Protein AF-A0A0D0D0I6-F1 (afdb_monomer_lite)

Structure (mmCIF, N/CA/C/O backbone):
data_AF-A0A0D0D0I6-F1
#
_entry.id   AF-A0A0D0D0I6-F1
#
loop_
_atom_site.group_PDB
_atom_site.id
_atom_site.type_symbol
_atom_site.label_atom_id
_atom_site.label_alt_id
_atom_site.label_comp_id
_atom_site.label_asym_id
_atom_site.label_entity_id
_atom_site.label_seq_id
_atom_site.pdbx_PDB_ins_code
_atom_site.Cartn_x
_atom_site.Cartn_y
_atom_site.Cartn_z
_atom_site.occupancy
_atom_site.B_iso_or_equiv
_atom_site.auth_seq_id
_atom_site.auth_comp_id
_atom_site.auth_asym_id
_atom_site.auth_atom_id
_atom_site.pdbx_PDB_model_num
ATOM 1 N N . MET A 1 1 ? -40.011 6.135 43.921 1.00 39.59 1 MET A N 1
ATOM 2 C CA . MET A 1 1 ? -38.697 5.690 43.415 1.00 39.59 1 MET A CA 1
ATOM 3 C C . MET A 1 1 ? -38.840 5.486 41.919 1.00 39.59 1 MET A C 1
ATOM 5 O O . MET A 1 1 ? -39.517 4.554 41.518 1.00 39.59 1 MET A O 1
ATOM 9 N N . LEU A 1 2 ? -38.337 6.421 41.113 1.00 47.81 2 LEU A N 1
ATOM 10 C CA . LEU A 1 2 ? -38.319 6.311 39.653 1.00 47.81 2 LEU A CA 1
ATOM 11 C C . LEU A 1 2 ? -36.881 5.978 39.263 1.00 47.81 2 LEU A C 1
ATOM 13 O O . LEU A 1 2 ? -36.014 6.847 39.322 1.00 47.81 2 LEU A O 1
ATOM 17 N N . GLU A 1 3 ? -36.620 4.716 38.930 1.00 52.78 3 GLU A N 1
ATOM 18 C CA . GLU A 1 3 ? -35.362 4.347 38.291 1.00 52.78 3 GLU A CA 1
ATOM 19 C C . GLU A 1 3 ? -35.391 4.853 36.849 1.00 52.78 3 GLU A C 1
ATOM 21 O O . GLU A 1 3 ? -36.164 4.388 36.012 1.00 52.78 3 GLU A O 1
ATOM 26 N N . CYS A 1 4 ? -34.567 5.860 36.568 1.00 58.16 4 CYS A N 1
ATOM 27 C CA . CYS A 1 4 ? -34.245 6.245 35.204 1.00 58.16 4 CYS A CA 1
ATOM 28 C C . CYS A 1 4 ? -33.280 5.183 34.654 1.00 58.16 4 CYS A C 1
ATOM 30 O O . CYS A 1 4 ? -32.225 4.981 35.263 1.00 58.16 4 CYS A O 1
ATOM 32 N N . PRO A 1 5 ? -33.592 4.496 33.541 1.00 58.06 5 PRO A N 1
ATOM 33 C CA . PRO A 1 5 ? -32.665 3.545 32.957 1.00 58.06 5 PRO A CA 1
ATOM 34 C C . PRO A 1 5 ? -31.443 4.331 32.485 1.00 58.06 5 PRO A C 1
ATOM 36 O O . PRO A 1 5 ? -31.513 5.106 31.527 1.00 58.06 5 PRO A O 1
ATOM 39 N N . LEU A 1 6 ? -30.326 4.168 33.195 1.00 61.84 6 LEU A N 1
ATOM 40 C CA . LEU A 1 6 ? -29.038 4.718 32.804 1.00 61.84 6 LEU A CA 1
ATOM 41 C C . LEU A 1 6 ? -28.734 4.198 31.397 1.00 61.84 6 LEU A C 1
ATOM 43 O O . LEU A 1 6 ? -28.364 3.039 31.218 1.00 61.84 6 LEU A O 1
ATOM 47 N N . LYS A 1 7 ? -28.923 5.042 30.377 1.00 64.06 7 LYS A N 1
ATOM 48 C CA . LYS A 1 7 ? -28.422 4.764 29.031 1.00 64.06 7 LYS A CA 1
ATOM 49 C C . LYS A 1 7 ? -26.919 4.564 29.172 1.00 64.06 7 LYS A C 1
ATOM 51 O O . LYS A 1 7 ? -26.192 5.514 29.454 1.00 64.06 7 LYS A O 1
ATOM 56 N N . LEU A 1 8 ? -26.469 3.321 29.029 1.00 71.81 8 LEU A N 1
ATOM 57 C CA . LEU A 1 8 ? -25.059 2.975 29.086 1.00 71.81 8 LEU A CA 1
ATOM 58 C C . LEU A 1 8 ? -24.406 3.504 27.800 1.00 71.81 8 LEU A C 1
ATOM 60 O O . LEU A 1 8 ? -24.372 2.831 26.770 1.00 71.81 8 LEU A O 1
ATOM 64 N N . TYR A 1 9 ? -23.984 4.765 27.818 1.00 78.75 9 TYR A N 1
ATOM 65 C CA . TYR A 1 9 ? -23.271 5.356 26.696 1.00 78.75 9 TYR A CA 1
ATOM 66 C C . TYR A 1 9 ? -21.885 4.721 26.606 1.00 78.75 9 TYR A C 1
ATOM 68 O O . TYR A 1 9 ? -21.160 4.649 27.597 1.00 78.75 9 TYR A O 1
ATOM 76 N N . LYS A 1 10 ? -21.517 4.267 25.406 1.00 85.12 10 LYS A N 1
ATOM 77 C CA . LYS A 1 10 ? -20.163 3.784 25.135 1.00 85.12 10 LYS A CA 1
ATOM 78 C C . LYS A 1 10 ? -19.174 4.926 25.351 1.00 85.12 10 LYS A C 1
ATOM 80 O O . LYS A 1 10 ? -19.300 5.988 24.739 1.00 85.12 10 LYS A O 1
ATOM 85 N N . THR A 1 11 ? -18.179 4.685 26.189 1.00 88.44 11 THR A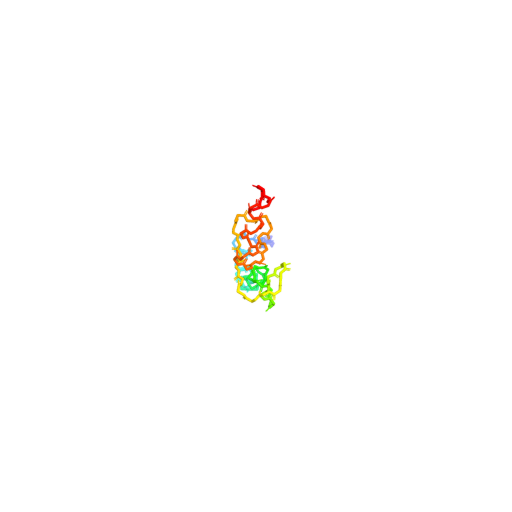 N 1
ATOM 86 C CA . THR A 1 11 ? -17.023 5.563 26.345 1.00 88.44 11 THR A CA 1
ATOM 87 C C . THR A 1 11 ? -16.115 5.458 25.120 1.00 88.44 11 THR A C 1
ATOM 89 O O . THR A 1 11 ? -16.177 4.497 24.350 1.00 88.44 11 THR A O 1
ATOM 92 N N . GLN A 1 12 ? -15.206 6.417 24.950 1.00 86.31 12 GLN A N 1
ATOM 93 C CA . GLN A 1 12 ? -14.181 6.350 23.903 1.00 86.31 12 GLN A CA 1
ATOM 94 C C . GLN A 1 12 ? -13.346 5.057 23.990 1.00 86.31 12 GLN A C 1
ATOM 96 O O . GLN A 1 12 ? -13.046 4.434 22.971 1.00 86.31 12 GLN A O 1
ATOM 101 N N . ASN A 1 13 ? -13.040 4.602 25.210 1.00 92.69 13 ASN A N 1
ATOM 102 C CA . ASN A 1 13 ? -12.299 3.363 25.444 1.00 92.69 13 ASN A CA 1
ATOM 103 C C . ASN A 1 13 ? -13.068 2.115 24.997 1.00 92.69 13 ASN A C 1
ATOM 105 O O . ASN A 1 13 ? -12.447 1.147 24.554 1.00 92.69 13 ASN A O 1
ATOM 109 N N . ASP A 1 14 ? -14.400 2.126 25.060 1.00 93.69 14 ASP A N 1
ATOM 110 C CA . ASP A 1 14 ? -15.210 0.990 24.612 1.00 93.69 14 ASP A CA 1
ATOM 111 C C . ASP A 1 14 ? -15.090 0.777 23.103 1.00 93.69 14 ASP A C 1
ATOM 113 O O . ASP A 1 14 ? -15.069 -0.367 22.641 1.00 93.69 14 ASP A O 1
ATOM 117 N N . TYR A 1 15 ? -14.962 1.858 22.329 1.00 91.12 15 TYR A N 1
ATOM 118 C CA . TYR A 1 15 ? -14.718 1.780 20.888 1.00 91.12 15 TYR A CA 1
ATOM 119 C C . TYR A 1 15 ? -13.309 1.280 20.570 1.00 91.12 15 TYR A C 1
ATOM 121 O O . TYR A 1 15 ? -13.156 0.419 19.706 1.00 91.12 15 TYR A O 1
ATOM 129 N N . LEU A 1 16 ? -12.290 1.732 21.308 1.00 92.62 16 LEU A N 1
ATOM 130 C CA . LEU A 1 16 ? -10.923 1.227 21.137 1.00 92.62 16 LEU A CA 1
ATOM 131 C C . LEU A 1 16 ? -10.837 -0.278 21.436 1.00 92.62 16 LEU A C 1
ATOM 133 O O . LEU A 1 16 ? -10.239 -1.027 20.666 1.00 92.62 16 LEU A O 1
ATOM 137 N N . ARG A 1 17 ? -11.499 -0.758 22.498 1.00 93.81 17 ARG A N 1
ATOM 138 C CA . ARG A 1 17 ? -11.569 -2.196 22.825 1.00 93.81 17 ARG A CA 1
ATOM 139 C C . ARG A 1 17 ? -12.292 -3.015 21.754 1.00 93.81 17 ARG A C 1
ATOM 141 O O . ARG A 1 17 ? -11.902 -4.152 21.500 1.00 93.81 17 ARG A O 1
ATOM 148 N N . GLN A 1 18 ? -13.332 -2.455 21.132 1.00 93.75 18 GLN A N 1
ATOM 149 C CA . GLN A 1 18 ? -13.998 -3.075 19.981 1.00 93.75 18 GLN A CA 1
ATOM 150 C C . GLN A 1 18 ? -13.045 -3.162 18.781 1.00 93.75 18 GLN A C 1
ATOM 152 O O . GLN A 1 18 ? -12.935 -4.227 18.180 1.00 93.75 18 GLN A O 1
ATOM 157 N N . TRP A 1 19 ? -12.299 -2.091 18.492 1.00 94.25 19 TRP A N 1
ATOM 158 C CA . TRP A 1 19 ? -11.355 -2.044 17.374 1.00 94.25 19 TRP A CA 1
ATOM 159 C C . TRP A 1 19 ? -10.212 -3.061 17.494 1.00 94.25 19 TRP A C 1
ATOM 161 O O . TRP A 1 19 ? -9.834 -3.662 16.493 1.00 94.25 19 TRP A O 1
ATOM 171 N N . VAL A 1 20 ? -9.695 -3.322 18.703 1.00 95.88 20 VAL A N 1
ATOM 172 C CA . VAL A 1 20 ? -8.582 -4.274 18.917 1.00 95.88 20 VAL A CA 1
ATOM 173 C C . VAL A 1 20 ? -8.856 -5.650 18.297 1.00 95.88 20 VAL A C 1
ATOM 175 O O . VAL A 1 20 ? -7.928 -6.275 17.786 1.00 95.88 20 VAL A O 1
ATOM 178 N N . LYS A 1 21 ? -10.117 -6.102 18.286 1.00 95.62 21 LYS A N 1
ATOM 179 C CA . LYS A 1 21 ? -10.516 -7.382 17.676 1.00 95.62 21 LYS A CA 1
ATOM 180 C C . LYS A 1 21 ? -10.276 -7.424 16.161 1.00 95.62 21 LYS A C 1
ATOM 182 O O . LYS A 1 21 ? -9.987 -8.489 15.636 1.00 95.62 21 LYS A O 1
ATOM 187 N N . HIS A 1 22 ? -10.340 -6.272 15.497 1.00 95.19 22 HIS A N 1
ATOM 188 C CA . HIS A 1 22 ? -10.168 -6.105 14.051 1.00 95.19 22 HIS A CA 1
ATOM 189 C C . HIS A 1 22 ? -8.754 -5.667 13.653 1.00 95.19 22 HIS A C 1
ATOM 191 O O . HIS A 1 22 ? -8.456 -5.540 12.469 1.00 95.19 22 HIS A O 1
ATOM 197 N N . ARG A 1 23 ? -7.856 -5.422 14.619 1.00 95.56 23 ARG A N 1
ATOM 198 C CA . ARG A 1 23 ? -6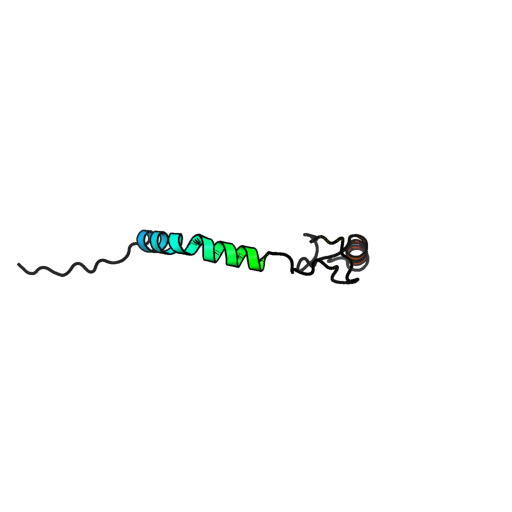.515 -4.872 14.360 1.00 95.56 23 ARG A CA 1
ATOM 199 C C . ARG A 1 23 ? -5.760 -5.648 13.284 1.00 95.56 23 ARG A C 1
ATOM 201 O O . ARG A 1 23 ? -5.139 -5.037 12.424 1.00 95.56 23 ARG A O 1
ATOM 208 N N . ASN A 1 24 ? -5.788 -6.976 13.358 1.00 96.31 24 ASN A N 1
ATOM 209 C CA . ASN A 1 24 ? -5.034 -7.805 12.428 1.00 96.31 24 ASN A CA 1
ATOM 210 C C . ASN A 1 24 ? -5.639 -7.751 11.017 1.00 96.31 24 ASN A C 1
ATOM 212 O O . ASN A 1 24 ? -4.885 -7.647 10.068 1.00 96.31 24 ASN A O 1
ATOM 216 N N . GLU A 1 25 ? -6.967 -7.720 10.868 1.00 96.00 25 GLU A N 1
ATOM 217 C CA . GLU A 1 25 ? -7.627 -7.567 9.557 1.00 96.00 25 GLU A CA 1
ATOM 218 C C . GLU A 1 25 ? -7.200 -6.262 8.869 1.00 96.00 25 GLU A C 1
ATOM 220 O O . GLU A 1 25 ? -6.854 -6.246 7.689 1.00 96.00 25 GLU A O 1
ATOM 225 N N . TYR A 1 26 ? -7.157 -5.169 9.635 1.00 94.06 26 TYR A N 1
ATOM 226 C CA . TYR A 1 26 ? -6.664 -3.883 9.146 1.00 94.06 26 TYR A CA 1
ATOM 227 C C . TYR A 1 26 ? -5.170 -3.916 8.825 1.00 94.06 26 TYR A C 1
ATOM 229 O O . TYR A 1 26 ? -4.751 -3.346 7.820 1.00 94.06 26 TYR A O 1
ATOM 237 N N . LEU A 1 27 ? -4.364 -4.570 9.664 1.00 93.94 27 LEU A N 1
ATOM 238 C CA . LEU A 1 27 ? -2.933 -4.727 9.419 1.00 93.94 27 LEU A CA 1
ATOM 239 C C . LEU A 1 27 ? -2.678 -5.502 8.122 1.00 93.94 27 LEU A C 1
ATOM 241 O O . LEU A 1 27 ? -1.892 -5.044 7.303 1.00 93.94 27 LEU A O 1
ATOM 245 N N . GLU A 1 28 ? -3.372 -6.617 7.908 1.00 93.44 28 GLU A N 1
ATOM 246 C CA . GLU A 1 28 ? -3.274 -7.402 6.676 1.00 93.44 28 GLU A CA 1
ATOM 247 C C . GLU A 1 28 ? -3.682 -6.576 5.453 1.00 93.44 28 GLU A C 1
ATOM 249 O O . GLU A 1 28 ? -2.990 -6.600 4.440 1.00 93.44 28 GLU A O 1
ATOM 254 N N . ALA A 1 29 ? -4.750 -5.777 5.545 1.00 90.56 29 ALA A N 1
ATOM 255 C CA . ALA A 1 29 ? -5.152 -4.889 4.455 1.00 90.56 29 ALA A CA 1
ATOM 256 C C . ALA A 1 29 ? -4.084 -3.825 4.139 1.00 90.56 29 ALA A C 1
ATOM 258 O O . ALA A 1 29 ? -3.788 -3.575 2.972 1.00 90.56 29 ALA A O 1
ATOM 259 N N . LEU A 1 30 ? -3.476 -3.219 5.166 1.00 91.31 30 LEU A N 1
ATOM 260 C CA . LEU A 1 30 ? -2.378 -2.260 4.998 1.00 91.31 30 LEU A CA 1
ATOM 261 C C . LEU A 1 30 ? -1.150 -2.919 4.362 1.00 91.31 30 LEU A C 1
ATOM 263 O O . LEU A 1 30 ? -0.573 -2.368 3.425 1.00 91.31 30 LEU A O 1
ATOM 267 N N . LEU A 1 31 ? -0.779 -4.108 4.838 1.00 88.69 31 LEU A N 1
ATOM 268 C CA . LEU A 1 31 ? 0.334 -4.874 4.287 1.00 88.69 31 LEU A CA 1
ATOM 269 C C . LEU A 1 31 ? 0.064 -5.291 2.842 1.00 88.69 31 LEU A C 1
ATOM 271 O O . LEU A 1 31 ? 0.960 -5.175 2.019 1.00 88.69 31 LEU A O 1
ATOM 275 N N . ALA A 1 32 ? -1.156 -5.708 2.505 1.00 84.50 32 ALA A N 1
ATOM 276 C CA . ALA A 1 32 ? -1.530 -6.075 1.143 1.00 84.50 32 ALA A CA 1
ATOM 277 C C . ALA A 1 32 ? -1.484 -4.883 0.173 1.00 84.50 32 ALA A C 1
ATOM 279 O O . ALA A 1 32 ? -1.156 -5.069 -0.996 1.00 84.50 32 ALA A O 1
ATOM 280 N N . MET A 1 33 ? -1.788 -3.668 0.644 1.00 78.06 33 MET A N 1
ATOM 281 C CA . MET A 1 33 ? -1.678 -2.450 -0.170 1.00 78.06 33 MET A CA 1
ATOM 282 C C . MET A 1 33 ? -0.226 -2.035 -0.433 1.00 78.06 33 MET A C 1
ATOM 284 O O . MET A 1 33 ? 0.061 -1.507 -1.503 1.00 78.06 33 MET A O 1
ATOM 288 N N . GLU A 1 34 ? 0.682 -2.263 0.518 1.00 79.56 34 GLU A N 1
ATOM 289 C CA . GLU A 1 34 ? 2.113 -1.953 0.352 1.00 79.56 34 GLU A CA 1
ATOM 290 C C . GLU A 1 34 ? 2.936 -3.120 -0.204 1.00 79.56 34 GLU A C 1
ATOM 292 O O . GLU A 1 34 ? 4.083 -2.931 -0.622 1.00 79.56 34 GLU A O 1
ATOM 297 N N . ALA A 1 35 ? 2.380 -4.332 -0.207 1.00 73.25 35 ALA A N 1
ATOM 298 C CA . ALA A 1 35 ? 3.049 -5.503 -0.739 1.00 73.25 35 ALA A CA 1
ATOM 299 C C . ALA A 1 35 ? 3.367 -5.274 -2.225 1.00 73.25 35 ALA A C 1
ATOM 301 O O . ALA A 1 35 ? 2.485 -4.890 -3.000 1.00 73.25 35 ALA A O 1
ATOM 302 N N . PRO A 1 36 ? 4.617 -5.518 -2.659 1.00 66.12 36 PRO A N 1
ATOM 303 C CA . PRO A 1 36 ? 4.935 -5.453 -4.073 1.00 66.12 36 PRO A CA 1
ATOM 304 C C . PRO A 1 36 ? 4.055 -6.462 -4.832 1.00 66.12 36 PRO A C 1
ATOM 306 O O . PRO A 1 36 ? 3.801 -7.554 -4.314 1.00 66.12 36 PRO A O 1
ATOM 309 N N . PRO A 1 37 ? 3.596 -6.137 -6.056 1.00 67.19 37 PRO A N 1
ATOM 310 C CA . PRO A 1 37 ? 2.829 -7.067 -6.874 1.00 67.19 37 PRO A CA 1
ATOM 311 C C . PRO A 1 37 ? 3.532 -8.426 -6.971 1.00 67.19 37 PRO A C 1
ATOM 313 O O . PRO A 1 37 ? 4.757 -8.481 -7.079 1.00 67.19 37 PRO A O 1
ATOM 316 N N . ASN A 1 38 ? 2.760 -9.521 -7.006 1.00 64.94 38 ASN A N 1
ATOM 317 C CA . ASN A 1 38 ? 3.286 -10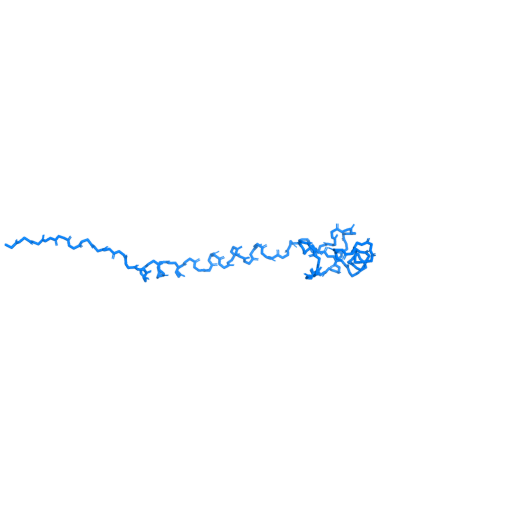.890 -7.163 1.00 64.94 38 ASN A CA 1
ATOM 318 C C . ASN A 1 38 ? 4.268 -11.017 -8.346 1.00 64.94 38 ASN A C 1
ATOM 320 O O . ASN A 1 38 ? 5.181 -11.839 -8.325 1.00 64.94 38 ASN A O 1
ATOM 324 N N . LEU A 1 39 ? 4.095 -10.174 -9.368 1.00 68.81 39 LEU A N 1
ATOM 325 C CA . LEU A 1 39 ? 5.045 -9.972 -10.454 1.00 68.81 39 LEU A CA 1
ATOM 326 C C . LEU A 1 39 ? 6.000 -8.833 -10.099 1.00 68.81 39 LEU A C 1
ATOM 328 O O . LEU A 1 39 ? 5.768 -7.664 -10.403 1.00 68.81 39 LEU A O 1
ATOM 332 N N . GLN A 1 40 ? 7.105 -9.209 -9.468 1.00 79.00 40 GLN A N 1
ATOM 333 C CA . GLN A 1 40 ? 8.227 -8.329 -9.175 1.00 79.00 40 GLN A CA 1
ATOM 334 C C . GLN A 1 40 ? 9.076 -8.103 -10.433 1.00 79.00 40 GLN A C 1
ATOM 336 O O . GLN A 1 40 ? 10.208 -8.570 -10.535 1.00 79.00 40 GLN A O 1
ATOM 341 N N . LYS A 1 41 ? 8.509 -7.389 -11.410 1.00 88.00 41 LYS A N 1
ATOM 342 C CA . LYS A 1 41 ? 9.154 -7.111 -12.694 1.00 88.00 41 LYS A CA 1
ATOM 343 C C . LYS A 1 41 ? 9.369 -5.626 -12.929 1.00 88.00 41 LYS A C 1
ATOM 345 O O . LYS A 1 41 ? 8.628 -4.777 -12.438 1.00 88.00 41 LYS A O 1
ATOM 350 N N . CYS A 1 42 ? 10.425 -5.310 -13.673 1.00 90.06 42 CYS A N 1
ATOM 351 C CA . CYS A 1 42 ? 10.772 -3.931 -13.984 1.00 90.06 42 CYS A CA 1
ATOM 352 C C . CYS A 1 42 ? 9.668 -3.306 -14.837 1.00 90.06 42 CYS A C 1
ATOM 354 O O . CYS A 1 42 ? 9.388 -3.805 -15.925 1.00 90.06 42 CYS A O 1
ATOM 356 N N . SER A 1 43 ? 9.130 -2.160 -14.419 1.00 88.06 43 SER A N 1
ATOM 357 C CA . SER A 1 43 ? 8.063 -1.455 -15.143 1.00 88.06 43 SER A CA 1
ATOM 358 C C . SER A 1 43 ? 8.438 -1.005 -16.564 1.00 88.06 43 SER A C 1
ATOM 360 O O . SER A 1 43 ? 7.567 -0.582 -17.313 1.00 88.06 43 SER A O 1
ATOM 362 N N . ILE A 1 44 ? 9.723 -1.065 -16.939 1.00 90.00 44 ILE A N 1
ATOM 363 C CA . ILE A 1 44 ? 10.215 -0.674 -18.270 1.00 90.00 44 ILE A CA 1
ATOM 364 C C . ILE A 1 44 ? 10.599 -1.882 -19.130 1.00 90.00 44 ILE A C 1
ATOM 366 O O . ILE A 1 44 ? 10.307 -1.892 -20.320 1.00 90.00 44 ILE A O 1
ATOM 370 N N . CYS A 1 45 ? 11.307 -2.864 -18.566 1.00 92.38 45 CYS A N 1
ATOM 371 C CA . CYS A 1 45 ? 11.912 -3.953 -19.345 1.00 92.38 45 CYS A CA 1
ATOM 372 C C . CYS A 1 45 ? 11.479 -5.358 -18.923 1.00 92.38 45 CYS A C 1
ATOM 374 O O . CYS A 1 45 ? 12.009 -6.324 -19.460 1.00 92.38 45 CYS A O 1
ATOM 376 N N . ASP A 1 46 ? 10.572 -5.476 -17.953 1.00 88.75 46 ASP A N 1
ATOM 377 C CA . ASP A 1 46 ? 10.038 -6.751 -17.464 1.00 88.75 46 ASP A CA 1
ATOM 378 C C . ASP A 1 46 ? 11.082 -7.7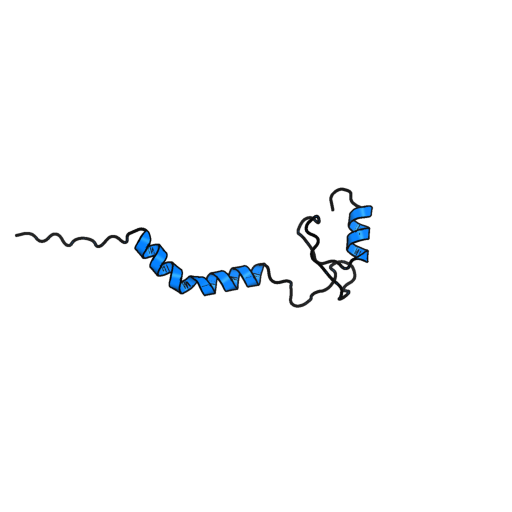03 -16.826 1.00 88.75 46 ASP A C 1
ATOM 380 O O . ASP A 1 46 ? 10.830 -8.889 -16.654 1.00 88.75 46 ASP A O 1
ATOM 384 N N . GLY A 1 47 ? 12.271 -7.205 -16.458 1.00 87.75 47 GLY A N 1
ATOM 385 C CA . GLY A 1 47 ? 13.322 -8.004 -15.806 1.00 87.75 47 GLY A CA 1
ATOM 386 C C . GLY A 1 47 ? 13.132 -8.188 -14.291 1.00 87.75 47 GLY A C 1
ATOM 387 O O . GLY A 1 47 ? 12.520 -7.341 -13.646 1.00 87.75 47 GLY A O 1
ATOM 388 N N . ASP A 1 48 ? 13.732 -9.241 -13.720 1.00 81.62 48 ASP A N 1
ATOM 389 C CA . ASP A 1 48 ? 13.435 -9.745 -12.358 1.00 81.62 48 ASP A CA 1
ATOM 390 C C . ASP A 1 48 ? 14.243 -9.106 -11.204 1.00 81.62 48 ASP A C 1
ATOM 392 O O . ASP A 1 48 ? 13.898 -9.236 -10.033 1.00 81.62 48 ASP A O 1
ATOM 396 N N . ARG A 1 49 ? 15.355 -8.412 -11.491 1.00 79.00 49 ARG A N 1
ATOM 397 C CA . ARG A 1 49 ? 16.220 -7.791 -10.460 1.00 79.00 49 ARG A CA 1
ATOM 398 C C . ARG A 1 49 ? 15.766 -6.376 -10.129 1.00 79.00 49 ARG A C 1
ATOM 400 O O . ARG A 1 49 ? 16.432 -5.410 -10.515 1.00 79.00 49 ARG A O 1
ATOM 407 N N . ILE A 1 50 ? 14.624 -6.266 -9.465 1.00 85.88 50 ILE A N 1
ATOM 408 C CA . ILE A 1 50 ? 13.979 -4.981 -9.203 1.00 85.88 50 ILE A CA 1
ATOM 409 C C . ILE A 1 50 ? 14.134 -4.472 -7.772 1.00 85.88 50 ILE A C 1
ATOM 411 O O . ILE A 1 50 ? 14.351 -5.234 -6.836 1.00 85.88 50 ILE A O 1
ATOM 415 N N . TYR A 1 51 ? 1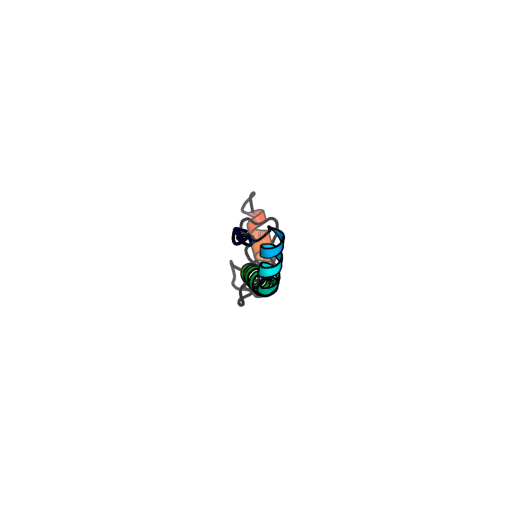3.983 -3.162 -7.611 1.00 85.62 51 TYR A N 1
ATOM 416 C CA . TYR A 1 51 ? 13.832 -2.486 -6.328 1.00 85.62 51 TYR A CA 1
ATOM 417 C C . TYR A 1 51 ? 12.897 -1.280 -6.468 1.00 85.62 51 TYR A C 1
ATOM 419 O O . TYR A 1 51 ? 12.629 -0.801 -7.574 1.00 85.62 51 TYR A O 1
ATOM 427 N N . ARG A 1 52 ? 12.423 -0.779 -5.324 1.00 85.12 52 ARG A N 1
ATOM 428 C CA . ARG A 1 52 ? 11.647 0.461 -5.200 1.00 85.12 52 ARG A CA 1
ATOM 429 C C . ARG A 1 52 ? 12.601 1.616 -4.893 1.00 85.12 52 ARG A C 1
ATOM 431 O O . ARG A 1 52 ? 13.225 1.635 -3.834 1.00 85.12 52 ARG A O 1
ATOM 438 N N . CYS A 1 53 ? 12.751 2.564 -5.815 1.00 86.44 53 CYS A N 1
ATOM 439 C CA . CYS A 1 53 ? 13.534 3.776 -5.563 1.00 86.44 53 CYS A CA 1
ATOM 440 C C . CYS A 1 53 ? 12.688 4.775 -4.763 1.00 86.44 53 CYS A C 1
ATOM 442 O O . CYS A 1 53 ? 11.610 5.154 -5.213 1.00 86.44 53 CYS A O 1
ATOM 444 N N . LEU A 1 54 ? 13.173 5.227 -3.601 1.00 85.56 54 LEU A N 1
ATOM 445 C CA . LEU A 1 54 ? 12.439 6.183 -2.757 1.00 85.56 54 LEU A CA 1
ATOM 446 C C . LEU A 1 54 ? 12.397 7.604 -3.337 1.00 85.56 54 LEU A C 1
ATOM 448 O O . LEU A 1 54 ? 11.508 8.368 -2.973 1.00 85.56 54 LEU A O 1
ATOM 452 N N . GLY A 1 55 ? 13.340 7.940 -4.224 1.00 84.88 55 GLY A N 1
ATOM 453 C CA . GLY A 1 55 ? 13.395 9.231 -4.914 1.00 84.88 55 GLY A CA 1
ATOM 454 C C . GLY A 1 55 ? 12.471 9.323 -6.131 1.00 84.88 55 GLY A C 1
ATOM 455 O O . GLY A 1 55 ? 12.091 10.424 -6.513 1.00 84.88 55 GLY A O 1
ATOM 456 N N . CYS A 1 56 ? 12.067 8.187 -6.712 1.00 84.62 56 CYS A N 1
ATOM 457 C CA . CYS A 1 56 ? 11.178 8.189 -7.867 1.00 84.62 56 CYS A CA 1
ATOM 458 C C . CYS A 1 56 ? 9.735 8.508 -7.451 1.00 84.62 56 CYS A C 1
ATOM 460 O O . CYS A 1 56 ? 9.181 7.891 -6.536 1.00 84.62 56 CYS A O 1
ATOM 462 N N . PHE A 1 57 ? 9.088 9.417 -8.184 1.00 79.81 57 PHE A N 1
ATOM 463 C CA . PHE A 1 57 ? 7.647 9.659 -8.068 1.00 79.81 57 PHE A CA 1
ATOM 464 C C . PHE A 1 57 ? 6.850 8.360 -8.258 1.00 79.81 57 PHE A C 1
ATOM 466 O O . PHE A 1 57 ? 7.251 7.526 -9.063 1.00 79.81 57 PHE A O 1
ATOM 473 N N . SER A 1 58 ? 5.765 8.192 -7.489 1.00 78.75 58 SER A N 1
ATOM 474 C CA . SER A 1 58 ? 4.936 6.971 -7.372 1.00 78.75 58 SER A CA 1
ATOM 475 C C . SER A 1 58 ? 5.677 5.671 -7.024 1.00 78.75 58 SER A C 1
ATOM 477 O O . SER A 1 58 ? 5.044 4.626 -6.899 1.00 78.75 58 SER A O 1
ATOM 479 N N . GLN A 1 59 ? 6.995 5.745 -6.809 1.00 84.31 59 GLN A N 1
ATOM 480 C CA . GLN A 1 59 ? 7.881 4.664 -6.390 1.00 84.31 59 GLN A CA 1
ATOM 481 C C . GLN A 1 59 ? 7.650 3.336 -7.145 1.00 84.31 59 GLN A C 1
ATOM 483 O O . GLN A 1 59 ? 7.423 2.295 -6.521 1.00 84.31 59 GLN A O 1
ATOM 488 N N . PRO A 1 60 ? 7.716 3.350 -8.490 1.00 85.88 60 PRO A N 1
ATOM 489 C CA . PRO A 1 60 ? 7.597 2.145 -9.299 1.00 85.88 60 PRO A CA 1
ATOM 490 C C . PRO A 1 60 ? 8.772 1.184 -9.075 1.00 85.88 60 PRO A C 1
ATOM 492 O O . PRO A 1 60 ? 9.842 1.549 -8.573 1.00 85.88 60 PRO A O 1
ATOM 495 N N . LEU A 1 61 ? 8.573 -0.060 -9.503 1.00 88.62 61 LEU A N 1
ATOM 496 C CA . LEU A 1 61 ? 9.582 -1.106 -9.439 1.00 88.62 61 LEU A CA 1
ATOM 497 C C . LEU A 1 61 ? 10.472 -1.071 -10.684 1.00 88.62 61 LEU A C 1
ATOM 499 O O . LEU A 1 61 ? 10.014 -1.259 -11.813 1.00 88.62 61 LEU A O 1
ATOM 503 N N . PHE A 1 62 ? 1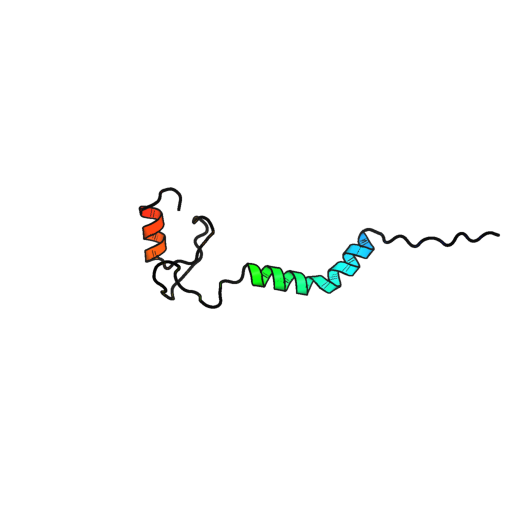1.772 -0.875 -10.484 1.00 89.81 62 PHE A N 1
ATOM 504 C CA . PHE A 1 62 ? 12.747 -0.819 -11.571 1.00 89.81 62 PHE A CA 1
ATOM 505 C C . PHE A 1 62 ? 13.918 -1.752 -11.330 1.00 89.81 62 PHE A C 1
ATOM 507 O O . PHE A 1 62 ? 14.354 -1.946 -10.200 1.00 89.81 62 PHE A O 1
ATOM 514 N N . CYS A 1 63 ? 14.509 -2.247 -12.416 1.00 92.00 63 CYS A N 1
ATOM 515 C CA . CYS A 1 63 ? 15.880 -2.729 -12.358 1.00 92.00 63 CYS A CA 1
ATOM 516 C C . CYS A 1 63 ? 16.864 -1.550 -12.296 1.00 92.00 63 CYS A C 1
ATOM 518 O O . CYS A 1 63 ? 16.563 -0.432 -12.725 1.00 92.00 63 CYS A O 1
ATOM 520 N N . MET A 1 64 ? 18.083 -1.810 -11.821 1.00 91.31 64 MET A N 1
ATOM 521 C CA . MET A 1 64 ? 19.113 -0.777 -11.634 1.00 91.31 64 MET A CA 1
ATOM 522 C C . MET A 1 64 ? 19.449 -0.000 -12.908 1.00 91.31 64 MET A C 1
ATOM 524 O O . MET A 1 64 ? 19.661 1.209 -12.859 1.00 91.31 64 MET A O 1
ATOM 528 N N . GLN A 1 65 ? 19.467 -0.668 -14.060 1.00 93.25 65 GLN A N 1
ATOM 529 C CA . GLN A 1 65 ? 19.761 -0.019 -15.340 1.00 93.25 65 GLN A CA 1
ATOM 530 C C . GLN A 1 65 ? 18.641 0.944 -15.752 1.00 93.25 65 GLN A C 1
ATOM 532 O O . GLN A 1 65 ? 18.912 2.086 -16.124 1.00 93.25 65 GLN A O 1
ATOM 537 N N . CYS A 1 66 ? 17.385 0.505 -15.640 1.00 91.94 66 CYS A N 1
ATOM 538 C CA . CYS A 1 66 ? 16.217 1.312 -15.978 1.00 91.94 66 CYS A CA 1
ATOM 539 C C . CYS A 1 66 ? 16.056 2.509 -15.036 1.00 91.94 66 CYS A C 1
ATOM 541 O O . CYS A 1 66 ? 15.837 3.617 -15.519 1.00 91.94 66 CYS A O 1
ATOM 543 N N . CYS A 1 67 ? 16.241 2.315 -13.728 1.00 91.38 67 CYS A N 1
ATOM 544 C CA . CYS A 1 67 ? 16.171 3.402 -12.751 1.00 91.38 67 CYS A CA 1
ATOM 545 C C . CYS A 1 67 ? 17.241 4.468 -13.020 1.00 91.38 67 CYS A C 1
ATOM 547 O O . CYS A 1 67 ? 16.909 5.642 -13.160 1.00 91.38 67 CYS A O 1
ATOM 549 N N . ARG A 1 68 ? 18.511 4.072 -13.209 1.00 91.50 68 ARG A N 1
ATOM 550 C CA . ARG A 1 68 ? 19.588 5.018 -13.557 1.00 91.50 68 ARG A CA 1
ATOM 551 C C . ARG A 1 68 ? 19.261 5.811 -14.817 1.00 91.50 68 ARG A C 1
ATOM 553 O O . ARG A 1 68 ? 19.446 7.021 -14.834 1.00 91.50 68 ARG A O 1
ATOM 560 N N . LYS A 1 69 ? 18.760 5.146 -15.863 1.00 91.94 69 LYS A N 1
ATOM 561 C CA . LYS A 1 69 ? 18.376 5.815 -17.112 1.00 91.94 69 LYS A CA 1
ATOM 562 C C . LYS A 1 69 ? 17.277 6.858 -16.885 1.00 91.94 69 LYS A C 1
ATOM 564 O O . LYS A 1 69 ? 17.363 7.926 -17.474 1.00 91.94 69 LYS A O 1
ATOM 569 N N . GLN A 1 70 ? 16.290 6.577 -16.032 1.00 89.94 70 GLN A N 1
ATOM 570 C CA . GLN A 1 70 ? 15.250 7.553 -15.690 1.00 89.94 70 GLN A CA 1
ATOM 571 C C . GLN A 1 70 ? 15.829 8.773 -14.962 1.00 89.94 70 GLN A C 1
ATOM 573 O O . GLN A 1 70 ? 15.610 9.885 -15.432 1.00 89.94 70 GLN A O 1
ATOM 578 N N . HIS A 1 71 ? 16.663 8.567 -13.936 1.00 90.00 71 HIS A N 1
ATOM 579 C CA . HIS A 1 71 ? 17.340 9.660 -13.217 1.00 90.00 71 HIS A CA 1
ATOM 580 C C . HIS A 1 71 ? 18.234 10.532 -14.121 1.00 90.00 71 HIS A C 1
ATOM 582 O O . HIS A 1 71 ? 18.379 11.728 -13.892 1.00 90.00 71 HIS A O 1
ATOM 588 N N . TYR A 1 72 ? 18.857 9.953 -15.156 1.00 89.94 72 TYR A N 1
ATOM 589 C CA . TYR A 1 72 ? 19.658 10.726 -16.116 1.00 89.94 72 TYR A CA 1
ATOM 590 C C . TYR A 1 72 ? 18.808 11.522 -17.108 1.00 89.94 72 TYR A C 1
ATOM 592 O O . TYR A 1 72 ? 19.209 12.609 -17.518 1.00 89.94 72 TYR A O 1
ATOM 600 N N . MET A 1 73 ? 17.681 10.963 -17.549 1.00 85.94 73 MET A N 1
ATOM 601 C CA . MET A 1 73 ? 16.856 11.566 -18.599 1.00 85.94 73 MET A CA 1
ATOM 602 C C . MET A 1 73 ? 15.877 12.601 -18.051 1.00 85.94 73 MET A C 1
ATOM 604 O O . MET A 1 73 ? 15.491 13.513 -18.781 1.00 85.94 73 MET A O 1
ATOM 608 N N . LEU A 1 74 ? 15.456 12.459 -16.793 1.00 77.88 74 LEU A N 1
ATOM 609 C CA . LEU A 1 74 ? 14.441 13.304 -16.187 1.00 77.88 74 LEU A CA 1
ATOM 610 C C . LEU A 1 74 ? 14.927 13.804 -14.823 1.00 77.88 74 LEU A C 1
ATOM 612 O O . LEU A 1 74 ? 15.072 13.036 -13.883 1.00 77.88 74 LEU A O 1
ATOM 616 N N . LEU A 1 75 ? 15.126 15.119 -14.711 1.00 66.88 75 LEU A N 1
ATOM 617 C CA . LEU A 1 75 ? 15.649 15.786 -13.508 1.00 66.88 75 LEU A CA 1
ATOM 618 C C . LEU A 1 75 ? 14.749 15.652 -12.260 1.00 66.88 75 LEU A C 1
ATOM 620 O O . LEU A 1 75 ? 15.201 15.948 -11.159 1.00 66.88 75 LEU A O 1
ATOM 624 N N . PHE A 1 76 ? 13.492 15.227 -12.426 1.00 61.34 76 PHE A N 1
ATOM 625 C CA . PHE A 1 76 ? 12.514 15.043 -11.343 1.00 61.34 76 PHE A CA 1
ATOM 626 C C . PHE A 1 76 ? 12.094 13.579 -11.145 1.00 61.34 76 PHE A C 1
ATOM 628 O O . PHE A 1 76 ? 11.008 13.312 -10.625 1.00 61.34 76 PHE A O 1
ATOM 635 N N . HIS A 1 77 ? 12.945 12.634 -11.547 1.00 58.47 77 HIS A N 1
ATOM 636 C CA . HIS A 1 77 ? 12.766 11.213 -11.265 1.00 58.47 77 HIS A CA 1
ATOM 637 C C . HIS A 1 77 ? 14.013 10.611 -10.663 1.00 58.47 77 HIS A C 1
ATOM 639 O O . HIS A 1 77 ? 15.120 11.080 -11.007 1.00 58.47 77 HIS A O 1
#

Radius of gyration: 24.38 Å; chains: 1; bounding box: 58×27×63 Å

Foldseek 3Di:
DDDDPPPPDDDPVNVVVVCVVCVVVVVVVVCVVVPDPPQLAAPPPGDNQWDFDPQDVVRGIHHPVVVVVCVVVDVRD

pLDDT: mean 82.95, std 12.6, range [39.59, 96.31]

Organism: NCBI:txid930991

Sequence (77 aa):
MLECPLKLYKTQNDYLRQWVKHRNEYLEALLAMEAPPNLQKCSICDGDRIYRCLGCFSQPLFCMQCCRKQHYMLLFH

Secondary structure (DSSP, 8-state):
--------PPPHHHHHHHHHTTHHHHHHHHHHHHSPPSS---TTT--S-EEE-SSSTT--EEEHHHHHHHHHH-TT-